Protein AF-A0A1V1UWD6-F1 (afdb_monomer)

Foldseek 3Di:
DDDDDDDDDDDDDPDDDDDDDDDDDDDPPDPPPPPPPPPPDPFADFPPDQPVLVQVQCCVPPVDHDPQWDWADPDSFKIKIWGADPPPRHIDIWIWGGHNVTIFTHDPNHTDDDDPPPPDPPPPPPDD

Structure (mmCIF, N/CA/C/O backbone):
data_AF-A0A1V1UWD6-F1
#
_entry.id   AF-A0A1V1UWD6-F1
#
loop_
_atom_site.group_PDB
_atom_site.id
_atom_site.type_symbol
_atom_site.label_atom_id
_atom_site.label_alt_id
_atom_site.label_comp_id
_atom_site.label_asym_id
_atom_site.label_entity_id
_atom_site.label_seq_id
_atom_site.pdbx_PDB_ins_code
_atom_site.Cartn_x
_atom_site.Cartn_y
_atom_site.Cartn_z
_atom_site.occupancy
_atom_site.B_iso_or_equiv
_atom_site.auth_seq_id
_atom_site.auth_comp_id
_atom_site.auth_asym_id
_atom_site.auth_atom_id
_atom_site.pdbx_PDB_model_num
ATOM 1 N N . MET A 1 1 ? 13.233 43.416 47.558 1.00 38.75 1 MET A N 1
ATOM 2 C CA . MET A 1 1 ? 13.989 42.277 48.122 1.00 38.75 1 MET A CA 1
ATOM 3 C C . MET A 1 1 ? 14.301 41.315 46.987 1.00 38.75 1 MET A C 1
ATOM 5 O O . MET A 1 1 ? 13.410 41.022 46.205 1.00 38.75 1 MET A O 1
ATOM 9 N N . ARG A 1 2 ? 15.580 40.962 46.832 1.00 46.53 2 ARG A N 1
ATOM 10 C CA . ARG A 1 2 ? 16.160 40.161 45.744 1.00 46.53 2 ARG A CA 1
ATOM 11 C C . ARG A 1 2 ? 16.248 38.690 46.161 1.00 46.53 2 ARG A C 1
ATOM 13 O O .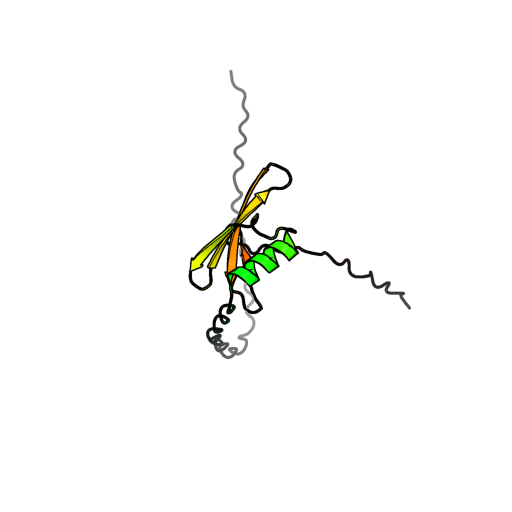 ARG A 1 2 ? 16.636 38.453 47.296 1.00 46.53 2 ARG A O 1
ATOM 20 N N . LEU A 1 3 ? 15.999 37.775 45.224 1.00 45.06 3 LEU A N 1
ATOM 21 C CA . LEU A 1 3 ? 16.688 36.488 44.987 1.00 45.06 3 LEU A CA 1
ATOM 22 C C . LEU A 1 3 ? 16.044 35.915 43.705 1.00 45.06 3 LEU A C 1
ATOM 24 O O . LEU A 1 3 ? 14.853 35.638 43.701 1.00 45.06 3 LEU A O 1
ATOM 28 N N . ALA A 1 4 ? 16.662 36.064 42.524 1.00 52.47 4 ALA A N 1
ATOM 29 C CA . ALA A 1 4 ? 17.685 35.165 41.957 1.00 52.47 4 ALA A CA 1
ATOM 30 C C . ALA A 1 4 ? 17.158 33.715 41.902 1.00 52.47 4 ALA A C 1
ATOM 32 O O . ALA A 1 4 ? 16.748 33.178 42.919 1.00 52.47 4 ALA A O 1
ATOM 33 N N . VAL A 1 5 ? 17.083 33.054 40.747 1.00 53.94 5 VAL A N 1
ATOM 34 C CA . VAL A 1 5 ? 18.248 32.521 40.030 1.00 53.94 5 VAL A CA 1
ATOM 35 C C . VAL A 1 5 ? 17.947 32.410 38.531 1.00 53.94 5 VAL A C 1
ATOM 37 O O . VAL A 1 5 ? 16.927 31.867 38.115 1.00 53.94 5 VAL A O 1
ATOM 40 N N . ALA A 1 6 ? 18.877 32.937 37.740 1.00 57.91 6 ALA A N 1
ATOM 41 C CA . ALA A 1 6 ? 18.984 32.771 36.302 1.00 57.91 6 ALA A CA 1
ATOM 42 C C . ALA A 1 6 ? 19.646 31.427 35.969 1.00 57.91 6 ALA A C 1
ATOM 44 O O . ALA A 1 6 ? 20.611 31.050 36.630 1.00 57.91 6 ALA A O 1
ATOM 45 N N . LEU A 1 7 ? 19.208 30.769 34.894 1.00 48.12 7 LEU A N 1
ATOM 46 C CA . LEU A 1 7 ? 20.026 29.777 34.195 1.00 48.12 7 LEU A CA 1
ATOM 47 C C . LEU A 1 7 ? 19.970 30.049 32.684 1.00 48.12 7 LEU A C 1
ATOM 49 O O . LEU A 1 7 ? 19.204 29.458 31.931 1.00 48.12 7 LEU A O 1
ATOM 53 N N . LEU A 1 8 ? 20.786 31.017 32.267 1.00 55.78 8 LEU A N 1
ATOM 54 C CA . LEU A 1 8 ? 21.255 31.177 30.894 1.00 55.78 8 LEU A CA 1
ATOM 55 C C . LEU A 1 8 ? 22.397 30.175 30.694 1.00 55.78 8 LEU A C 1
ATOM 57 O O . LEU A 1 8 ? 23.482 30.372 31.237 1.00 55.78 8 LEU A O 1
ATOM 61 N N . LEU A 1 9 ? 22.165 29.103 29.937 1.00 50.09 9 LEU A N 1
ATOM 62 C CA . LEU A 1 9 ? 23.240 28.223 29.478 1.00 50.09 9 LEU A CA 1
ATOM 63 C C . LEU A 1 9 ? 23.800 28.762 28.161 1.00 50.09 9 LEU A C 1
ATOM 65 O O . LEU A 1 9 ? 23.315 28.495 27.066 1.00 50.09 9 LEU A O 1
ATOM 69 N N . THR A 1 10 ? 24.831 29.578 28.334 1.00 59.00 10 THR A N 1
ATOM 70 C CA . THR A 1 10 ? 25.822 30.002 27.351 1.00 59.00 10 THR A CA 1
ATOM 71 C C . THR A 1 10 ? 26.557 28.802 26.743 1.00 59.00 10 THR A C 1
ATOM 73 O O . THR A 1 10 ? 27.152 28.004 27.467 1.00 59.00 10 THR A O 1
ATOM 76 N N . LEU A 1 11 ? 26.565 28.712 25.412 1.00 56.69 11 LEU A N 1
ATOM 77 C CA . LEU A 1 11 ? 27.454 27.842 24.637 1.00 56.69 11 LEU A CA 1
ATOM 78 C C . LEU A 1 11 ? 28.911 28.328 24.778 1.00 56.69 11 LEU A C 1
ATOM 80 O O . LEU A 1 11 ? 29.169 29.503 24.505 1.00 56.69 11 LEU A O 1
ATOM 84 N N . PRO A 1 12 ? 29.876 27.476 25.170 1.00 57.91 12 PRO A N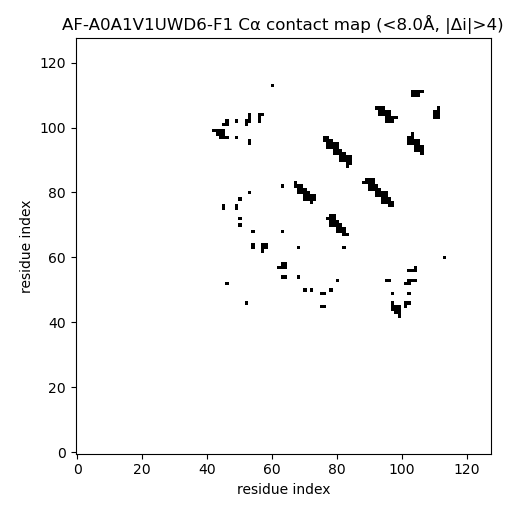 1
ATOM 85 C CA . PRO A 1 12 ? 31.276 27.864 25.182 1.00 57.91 12 PRO A CA 1
ATOM 86 C C . PRO A 1 12 ? 31.818 27.863 23.749 1.00 57.91 12 PRO A C 1
ATOM 88 O O . PRO A 1 12 ? 31.946 26.825 23.101 1.00 57.91 12 PRO A O 1
ATOM 91 N N . THR A 1 13 ? 32.167 29.050 23.261 1.00 59.25 13 THR A N 1
ATOM 92 C CA . THR A 1 13 ? 33.074 29.235 22.128 1.00 59.25 13 THR A CA 1
ATOM 93 C C . THR A 1 13 ? 34.461 28.735 22.526 1.00 59.25 13 THR A C 1
ATOM 95 O O . THR A 1 13 ? 35.164 29.393 23.296 1.00 59.25 13 THR A O 1
ATOM 98 N N . LEU A 1 14 ? 34.863 27.570 22.018 1.00 53.44 14 LEU A N 1
ATOM 99 C CA . LEU A 1 14 ? 36.244 27.101 22.105 1.00 53.44 14 LEU A CA 1
ATOM 100 C C . LEU A 1 14 ? 37.096 27.908 21.127 1.00 53.44 14 LEU A C 1
ATOM 102 O O . LEU A 1 14 ? 37.144 27.653 19.924 1.00 53.44 14 LEU A O 1
ATOM 106 N N . ALA A 1 15 ? 37.714 28.937 21.697 1.00 49.66 15 ALA A N 1
ATOM 107 C CA . ALA A 1 15 ? 38.767 29.720 21.095 1.00 49.66 15 ALA A CA 1
ATOM 108 C C . ALA A 1 15 ? 39.984 28.848 20.754 1.00 49.66 15 ALA A C 1
ATOM 110 O O . ALA A 1 15 ? 40.295 27.854 21.411 1.00 49.66 15 ALA A O 1
ATOM 111 N N . ALA A 1 16 ? 40.665 29.295 19.708 1.00 53.34 16 ALA A N 1
ATOM 112 C CA . ALA A 1 16 ? 41.917 28.796 19.184 1.00 53.34 16 ALA A CA 1
ATOM 113 C C . ALA A 1 16 ? 43.002 28.551 20.249 1.00 53.34 16 ALA A C 1
ATOM 115 O O . ALA A 1 16 ? 43.269 29.398 21.099 1.00 53.34 16 ALA A O 1
ATOM 116 N N . CYS A 1 17 ? 43.730 27.450 20.079 1.00 55.09 17 CYS A N 1
ATOM 117 C CA . CYS A 1 17 ? 45.145 27.366 20.423 1.00 55.09 17 CYS A CA 1
ATOM 118 C C . CYS A 1 17 ? 45.910 26.934 19.165 1.00 55.09 17 CYS A C 1
ATOM 120 O O . CYS A 1 17 ? 45.777 25.799 18.707 1.00 55.09 17 CYS A O 1
ATOM 122 N N . GLY A 1 18 ? 46.690 27.869 18.604 1.00 48.22 18 GLY A N 1
ATOM 123 C CA . GLY A 1 18 ? 47.914 27.537 17.863 1.00 48.22 18 GLY A CA 1
ATOM 124 C C . GLY A 1 18 ? 48.890 26.811 18.802 1.00 48.22 18 GLY A C 1
ATOM 125 O O . GLY A 1 18 ? 48.681 26.775 20.007 1.00 48.22 18 GLY A O 1
ATOM 126 N N . GLU A 1 19 ? 49.966 26.173 18.375 1.00 45.62 19 GLU A N 1
ATOM 127 C CA . GLU A 1 19 ? 50.892 26.455 17.289 1.00 45.62 19 GLU A CA 1
ATOM 128 C C . GLU A 1 19 ? 51.769 25.195 17.146 1.00 45.62 19 GLU A C 1
ATOM 130 O O . GLU A 1 19 ? 52.037 24.510 18.134 1.00 45.62 19 GLU A O 1
ATOM 135 N N . GLY A 1 20 ? 52.210 24.846 15.936 1.00 44.22 20 GLY A N 1
ATOM 136 C CA . GLY A 1 20 ? 53.024 23.641 15.756 1.00 44.22 20 GLY A CA 1
ATOM 137 C C . GLY A 1 20 ? 53.359 23.331 14.308 1.00 44.22 20 GLY A C 1
ATOM 138 O O . GLY A 1 20 ? 52.959 22.306 13.766 1.00 44.22 20 GLY A O 1
ATOM 139 N N . LYS A 1 21 ? 54.094 24.237 13.662 1.00 51.50 21 LYS A N 1
ATOM 140 C CA . LYS A 1 21 ? 54.680 24.033 12.336 1.00 51.50 21 LYS A CA 1
ATOM 141 C C . LYS A 1 21 ? 55.587 22.798 12.342 1.00 51.50 21 LYS A C 1
ATOM 143 O O . LYS A 1 21 ? 56.644 22.809 12.966 1.00 51.50 21 LYS A O 1
ATOM 148 N N . LYS A 1 22 ? 55.228 21.774 11.566 1.00 40.34 22 LYS A N 1
ATOM 149 C CA . LYS A 1 22 ? 56.179 20.769 11.078 1.00 40.34 22 LYS A CA 1
ATOM 150 C C . LYS A 1 22 ? 55.910 20.503 9.603 1.00 40.34 22 LYS A C 1
ATOM 152 O O . LYS A 1 22 ? 54.935 19.864 9.233 1.00 40.34 22 LYS A O 1
ATOM 157 N N . ALA A 1 23 ? 56.775 21.068 8.769 1.00 54.59 23 ALA A N 1
ATOM 158 C CA . ALA A 1 23 ? 56.847 20.750 7.354 1.00 54.59 23 ALA A CA 1
ATOM 159 C C . ALA A 1 23 ? 57.405 19.330 7.178 1.00 54.59 23 ALA A C 1
ATOM 161 O O . ALA A 1 23 ? 58.447 19.020 7.754 1.00 54.59 23 ALA A O 1
ATOM 162 N N . ALA A 1 24 ? 56.730 18.506 6.374 1.00 50.28 24 ALA A N 1
ATOM 163 C CA . ALA A 1 24 ? 57.273 17.329 5.691 1.00 50.28 24 ALA A CA 1
ATOM 164 C C . ALA A 1 24 ? 56.265 16.865 4.612 1.00 50.28 24 ALA A C 1
ATOM 166 O O . ALA A 1 24 ? 55.095 17.234 4.675 1.00 50.28 24 ALA A O 1
ATOM 167 N N . PRO A 1 25 ? 56.698 16.054 3.640 1.00 45.34 25 PRO A N 1
ATOM 168 C CA . PRO A 1 25 ? 57.109 16.421 2.288 1.00 45.34 25 PRO A CA 1
ATOM 169 C C . PRO A 1 25 ? 55.928 16.450 1.302 1.00 45.34 25 PRO A C 1
ATOM 171 O O . PRO A 1 25 ? 54.889 15.842 1.543 1.00 45.34 25 PRO A O 1
ATOM 174 N N . GLN A 1 26 ? 56.109 17.118 0.157 1.00 46.59 26 GLN A N 1
ATOM 175 C CA . GLN A 1 26 ? 55.184 17.025 -0.977 1.00 46.59 26 GLN A CA 1
ATOM 176 C C . GLN A 1 26 ? 55.033 15.554 -1.390 1.00 46.59 26 GLN A C 1
ATOM 178 O O . GLN A 1 26 ? 55.962 14.960 -1.937 1.00 46.59 26 GLN A O 1
ATOM 183 N N . ALA A 1 27 ? 53.873 14.964 -1.099 1.00 53.78 27 ALA A N 1
ATOM 184 C CA . ALA A 1 27 ? 53.469 13.706 -1.701 1.00 53.78 27 ALA A CA 1
ATOM 185 C C . ALA A 1 27 ? 53.173 13.960 -3.190 1.00 53.78 27 ALA A C 1
ATOM 187 O O . ALA A 1 27 ? 52.606 15.009 -3.517 1.00 53.78 27 ALA A O 1
ATOM 188 N N . PRO A 1 28 ? 53.567 13.049 -4.097 1.00 52.19 28 PRO A N 1
ATOM 189 C CA . PRO A 1 28 ? 53.299 13.203 -5.518 1.00 52.19 28 PRO A CA 1
ATOM 190 C C . PRO A 1 28 ? 51.799 13.389 -5.732 1.00 52.19 28 PRO A C 1
ATOM 192 O O . PRO A 1 28 ? 50.988 12.674 -5.143 1.00 52.19 28 PRO A O 1
ATOM 195 N N . THR A 1 29 ? 51.452 14.379 -6.555 1.00 52.78 29 THR A N 1
ATOM 196 C CA . THR A 1 29 ? 50.093 14.659 -7.009 1.00 52.78 29 THR A CA 1
ATOM 197 C C . THR A 1 29 ? 49.436 13.349 -7.428 1.00 52.78 29 THR A C 1
ATOM 199 O O . THR A 1 29 ? 49.804 12.762 -8.446 1.00 52.78 29 THR A O 1
ATOM 202 N N . ALA A 1 30 ? 48.494 12.865 -6.616 1.00 57.03 30 ALA A N 1
ATOM 203 C CA . ALA A 1 30 ? 47.645 11.759 -7.014 1.00 57.03 30 ALA A CA 1
ATOM 204 C C . ALA A 1 30 ? 46.905 12.197 -8.287 1.00 57.03 30 ALA A C 1
ATOM 206 O O . ALA A 1 30 ? 46.410 13.331 -8.324 1.00 57.03 30 ALA A O 1
ATOM 207 N N . PRO A 1 31 ? 46.853 11.363 -9.340 1.00 53.53 31 PRO A N 1
ATOM 208 C CA . PRO A 1 31 ? 46.075 11.698 -10.518 1.00 53.53 31 PRO A CA 1
ATOM 209 C C . PRO A 1 31 ? 44.648 11.982 -10.060 1.00 53.53 31 PRO A C 1
ATOM 211 O O . PRO A 1 31 ? 44.093 11.230 -9.256 1.00 53.53 31 PRO A O 1
ATOM 214 N N . ALA A 1 32 ? 44.105 13.112 -10.520 1.00 56.44 32 ALA A N 1
ATOM 215 C CA . ALA A 1 32 ? 42.737 13.511 -10.248 1.00 56.44 32 ALA A CA 1
ATOM 216 C C . ALA A 1 32 ? 41.845 12.290 -10.464 1.00 56.44 32 ALA A C 1
ATOM 218 O O . ALA A 1 32 ? 41.846 11.716 -11.556 1.00 56.44 32 ALA A O 1
ATOM 219 N N . ALA A 1 33 ? 41.159 11.855 -9.404 1.00 56.34 33 ALA A N 1
ATOM 220 C CA . ALA A 1 33 ? 40.167 10.806 -9.507 1.00 56.34 33 ALA A CA 1
ATOM 221 C C . ALA A 1 33 ? 39.178 11.276 -10.570 1.00 56.34 33 ALA A C 1
ATOM 223 O O . ALA A 1 33 ? 38.441 12.238 -10.355 1.00 56.34 33 ALA A O 1
ATOM 224 N N . ALA A 1 34 ? 39.255 10.665 -11.752 1.00 58.50 34 ALA A N 1
ATOM 225 C CA . ALA A 1 34 ? 38.301 10.896 -12.810 1.00 58.50 34 ALA A CA 1
ATOM 226 C C . ALA A 1 34 ? 36.938 10.616 -12.192 1.00 58.50 34 ALA A C 1
ATOM 228 O O . ALA A 1 34 ? 36.674 9.489 -11.770 1.00 58.50 34 ALA A O 1
ATOM 229 N N . SER A 1 35 ? 36.125 11.661 -12.056 1.00 56.34 35 SER A N 1
ATOM 230 C CA . SER A 1 35 ? 34.749 11.556 -11.608 1.00 56.34 35 SER A CA 1
ATOM 231 C C . SER A 1 35 ? 34.075 10.558 -12.534 1.00 56.34 35 SER A C 1
ATOM 233 O O . SER A 1 35 ? 33.779 10.877 -13.687 1.00 56.34 35 SER A O 1
ATOM 235 N N . ALA A 1 36 ? 33.925 9.318 -12.069 1.00 61.53 36 ALA A N 1
ATOM 236 C CA . ALA A 1 36 ? 33.186 8.304 -12.783 1.00 61.53 36 ALA A CA 1
ATOM 237 C C . ALA A 1 36 ? 31.761 8.838 -12.870 1.00 61.53 36 ALA A C 1
ATOM 239 O O . ALA A 1 36 ? 31.036 8.899 -11.879 1.00 61.53 36 ALA A O 1
ATOM 240 N N . GLN A 1 37 ? 31.423 9.339 -14.051 1.00 59.16 37 GLN A N 1
ATOM 241 C CA . GLN A 1 37 ? 30.099 9.822 -14.379 1.00 59.16 37 GLN A CA 1
ATOM 242 C C . GLN A 1 37 ? 29.212 8.587 -14.285 1.00 59.16 37 GLN A C 1
ATOM 244 O O . GLN A 1 37 ? 29.252 7.731 -15.169 1.00 59.16 37 GLN A O 1
ATOM 249 N N . VAL A 1 38 ? 28.516 8.423 -13.159 1.00 60.38 38 VAL A N 1
ATOM 250 C CA . VAL A 1 38 ? 27.560 7.334 -12.996 1.00 60.38 38 VAL A CA 1
ATOM 251 C C . VAL A 1 38 ? 26.501 7.588 -14.056 1.00 60.38 38 VAL A C 1
ATOM 253 O O . VAL A 1 38 ? 25.769 8.575 -13.984 1.00 60.38 38 VAL A O 1
ATOM 256 N N . ALA A 1 39 ? 26.509 6.765 -15.105 1.00 61.78 39 ALA A N 1
ATOM 257 C CA . ALA A 1 39 ? 25.505 6.844 -16.148 1.00 61.78 39 ALA A CA 1
ATOM 258 C C . ALA A 1 39 ? 24.123 6.755 -15.481 1.00 61.78 39 ALA A C 1
ATOM 260 O O . ALA A 1 39 ? 23.974 5.983 -14.527 1.00 61.78 39 ALA A O 1
ATOM 261 N N . PRO A 1 40 ? 23.131 7.543 -15.931 1.00 57.53 40 PRO A N 1
ATOM 262 C CA . PRO A 1 40 ? 21.800 7.491 -15.352 1.00 57.53 40 PRO A CA 1
ATOM 263 C C . PRO A 1 40 ? 21.294 6.051 -15.431 1.00 57.53 40 PRO A C 1
ATOM 265 O O . PRO A 1 40 ? 21.138 5.495 -16.520 1.00 57.53 40 PRO A O 1
ATOM 268 N N . VAL A 1 41 ? 21.094 5.435 -14.265 1.00 66.00 41 VAL A N 1
ATOM 269 C CA . VAL A 1 41 ? 20.455 4.126 -14.173 1.00 66.00 41 VAL A CA 1
ATOM 270 C C . VAL A 1 41 ? 19.042 4.323 -14.699 1.00 66.00 41 VAL A C 1
ATOM 272 O O . VAL A 1 41 ? 18.288 5.139 -14.165 1.00 66.00 41 VAL A O 1
ATOM 275 N N . ALA A 1 42 ? 18.714 3.640 -15.796 1.00 61.75 42 ALA A N 1
ATOM 276 C CA . ALA A 1 42 ? 17.378 3.690 -16.364 1.00 61.75 42 ALA A CA 1
ATOM 277 C C . ALA A 1 42 ? 16.368 3.306 -15.278 1.00 61.75 42 ALA A C 1
ATOM 279 O O . ALA A 1 42 ? 16.535 2.283 -14.610 1.00 61.75 42 ALA A O 1
ATOM 280 N N . ALA A 1 43 ? 15.339 4.135 -15.094 1.00 64.06 43 ALA A N 1
ATOM 281 C CA . ALA A 1 43 ? 14.248 3.789 -14.200 1.00 64.06 43 ALA A CA 1
ATOM 282 C C . ALA A 1 43 ? 13.651 2.450 -14.671 1.00 64.06 43 ALA A C 1
ATOM 284 O O . ALA A 1 43 ? 13.455 2.272 -15.880 1.00 64.06 43 ALA A O 1
ATOM 285 N N . PRO A 1 44 ? 13.394 1.501 -13.758 1.00 63.59 44 PRO A N 1
ATOM 286 C CA . PRO A 1 44 ? 12.855 0.199 -14.134 1.00 63.59 44 PRO A CA 1
ATOM 287 C C . PRO A 1 44 ? 11.543 0.358 -14.898 1.00 63.59 44 PRO A C 1
ATOM 289 O O . PRO A 1 44 ? 10.866 1.363 -14.729 1.00 63.59 44 PRO A O 1
ATOM 292 N N . ALA A 1 45 ? 11.139 -0.603 -15.728 1.00 69.12 45 ALA A N 1
ATOM 293 C CA . ALA A 1 45 ? 9.824 -0.549 -16.375 1.00 69.12 45 ALA A CA 1
ATOM 294 C C . ALA A 1 45 ? 8.697 -0.596 -15.325 1.00 69.12 45 ALA A C 1
ATOM 296 O O . ALA A 1 45 ? 8.894 -1.095 -14.219 1.00 69.12 45 ALA A O 1
ATOM 297 N N . ALA A 1 46 ? 7.540 -0.006 -15.626 1.00 68.62 46 ALA A N 1
ATOM 298 C CA . ALA A 1 46 ? 6.381 -0.124 -14.747 1.00 68.62 46 ALA A CA 1
ATOM 299 C C . ALA A 1 46 ? 5.828 -1.552 -14.872 1.00 68.62 46 ALA A C 1
ATOM 301 O O . ALA A 1 46 ? 5.903 -2.125 -15.965 1.00 68.62 46 ALA A O 1
ATOM 302 N N . PRO A 1 47 ? 5.277 -2.147 -13.802 1.00 73.94 47 PRO A N 1
ATOM 303 C CA . PRO A 1 47 ? 4.591 -3.422 -13.925 1.00 73.94 47 PRO A CA 1
ATOM 304 C C . PRO A 1 47 ? 3.431 -3.282 -14.915 1.00 73.94 47 PRO A C 1
ATOM 306 O O . PRO A 1 47 ? 2.710 -2.286 -14.906 1.00 73.94 47 PRO A O 1
ATOM 309 N N . ALA A 1 48 ? 3.218 -4.311 -15.741 1.00 78.75 48 ALA A N 1
ATOM 310 C CA . ALA A 1 48 ? 2.137 -4.323 -16.732 1.00 78.75 48 ALA A CA 1
ATOM 311 C C . ALA A 1 48 ? 0.739 -4.163 -16.099 1.00 78.75 48 ALA A C 1
ATOM 313 O O . ALA A 1 48 ? -0.197 -3.729 -16.763 1.00 78.75 48 ALA A O 1
ATOM 314 N N . ASN A 1 49 ? 0.604 -4.507 -14.813 1.00 90.69 49 ASN A N 1
ATOM 315 C CA . ASN A 1 49 ? -0.582 -4.253 -14.008 1.00 90.69 49 ASN A CA 1
ATOM 316 C C . ASN A 1 49 ? -0.164 -3.751 -12.615 1.00 90.69 49 ASN A C 1
ATOM 318 O O . ASN A 1 49 ? 0.112 -4.545 -11.712 1.00 90.69 49 ASN A O 1
ATOM 322 N N . LEU A 1 50 ? -0.092 -2.425 -12.460 1.00 93.62 50 LEU A N 1
ATOM 323 C CA . LEU A 1 50 ? 0.278 -1.773 -11.201 1.00 93.62 50 LEU A CA 1
ATOM 324 C C . LEU A 1 50 ? -0.709 -2.087 -10.074 1.00 93.62 50 LEU A C 1
ATOM 326 O O . LEU A 1 50 ? -0.282 -2.341 -8.953 1.00 93.62 50 LEU A O 1
ATOM 330 N N . GLU A 1 51 ? -2.009 -2.131 -10.363 1.00 95.25 51 GLU A N 1
ATOM 331 C CA . GLU A 1 51 ? -3.026 -2.416 -9.349 1.00 95.25 51 GLU A CA 1
ATOM 332 C C . GLU A 1 51 ? -2.830 -3.796 -8.719 1.00 95.25 51 GLU A C 1
ATOM 334 O O . GLU A 1 51 ? -2.809 -3.918 -7.493 1.00 95.25 51 GLU A O 1
ATOM 339 N N . ALA A 1 52 ? -2.631 -4.827 -9.543 1.00 94.81 52 ALA A N 1
ATOM 340 C CA . ALA A 1 52 ? -2.390 -6.180 -9.053 1.00 94.81 52 ALA A CA 1
ATOM 341 C C . ALA A 1 52 ? -1.126 -6.250 -8.180 1.00 94.81 52 ALA A C 1
ATOM 343 O O . ALA A 1 52 ? -1.158 -6.848 -7.106 1.00 94.81 52 ALA A O 1
ATOM 344 N N . ALA A 1 53 ? -0.042 -5.588 -8.600 1.00 94.62 53 ALA A N 1
ATOM 345 C CA . ALA A 1 53 ? 1.198 -5.529 -7.828 1.00 94.62 53 ALA A CA 1
ATOM 346 C C . ALA A 1 53 ? 1.009 -4.804 -6.484 1.00 94.62 53 ALA A C 1
ATOM 348 O O . ALA A 1 53 ? 1.459 -5.290 -5.449 1.00 94.62 53 ALA A O 1
ATOM 349 N N . CYS A 1 54 ? 0.296 -3.675 -6.469 1.00 95.81 54 CYS A N 1
ATOM 350 C CA . CYS A 1 54 ? 0.009 -2.937 -5.241 1.00 95.81 54 CYS A CA 1
ATOM 351 C C . CYS A 1 54 ? -0.859 -3.748 -4.272 1.00 95.81 54 CYS A C 1
ATOM 353 O O . CYS A 1 54 ? -0.569 -3.791 -3.078 1.00 95.81 54 CYS A O 1
ATOM 355 N N . ARG A 1 55 ? -1.899 -4.428 -4.772 1.00 96.00 55 ARG A N 1
ATOM 356 C CA . ARG A 1 55 ? -2.758 -5.296 -3.952 1.00 96.00 55 ARG A CA 1
ATOM 357 C C . ARG A 1 55 ? -1.985 -6.480 -3.370 1.00 96.00 55 ARG A C 1
ATOM 359 O O . ARG A 1 55 ? -2.187 -6.801 -2.203 1.00 96.00 55 ARG A O 1
ATOM 366 N N . ASP A 1 56 ? -1.076 -7.083 -4.135 1.00 95.19 56 ASP A N 1
ATOM 367 C CA . ASP A 1 56 ? -0.208 -8.162 -3.646 1.00 95.19 56 ASP A CA 1
ATOM 368 C C . ASP A 1 56 ? 0.695 -7.696 -2.494 1.00 95.19 56 ASP A C 1
ATOM 370 O O . ASP A 1 56 ? 0.767 -8.350 -1.455 1.00 95.19 56 ASP A O 1
ATOM 374 N N . VAL A 1 57 ? 1.328 -6.526 -2.630 1.00 94.88 57 VAL A N 1
ATOM 375 C CA . VAL A 1 57 ? 2.177 -5.953 -1.571 1.00 94.88 57 VAL A CA 1
ATOM 376 C C . VAL A 1 57 ? 1.359 -5.652 -0.316 1.00 94.88 57 VAL A C 1
ATOM 378 O O . VAL A 1 57 ? 1.782 -5.993 0.789 1.00 94.88 57 VAL A O 1
ATOM 381 N N . VAL A 1 58 ? 0.170 -5.064 -0.477 1.00 95.50 58 VAL A N 1
ATOM 382 C CA . VAL A 1 58 ? -0.755 -4.793 0.631 1.00 95.50 58 VAL A CA 1
ATOM 383 C C . VAL A 1 58 ? -1.160 -6.090 1.341 1.00 95.50 58 VAL A C 1
ATOM 385 O O . VAL A 1 58 ? -1.112 -6.145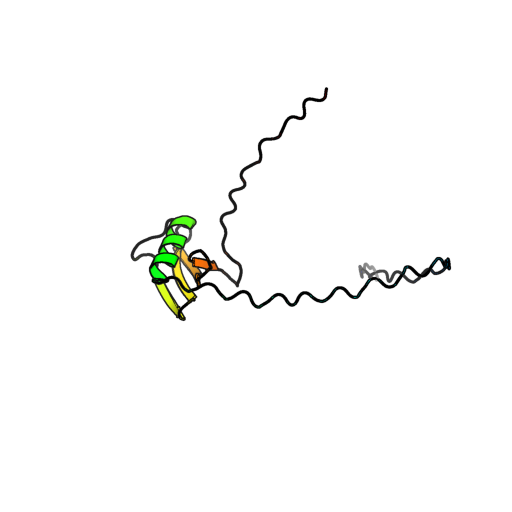 2.570 1.00 95.50 58 VAL A O 1
ATOM 388 N N . ASN A 1 59 ? -1.483 -7.151 0.600 1.00 95.12 59 ASN A N 1
ATOM 389 C CA . ASN A 1 59 ? -1.807 -8.450 1.182 1.00 95.12 59 ASN A CA 1
ATOM 390 C C . ASN A 1 59 ? -0.609 -9.042 1.941 1.00 95.12 59 ASN A C 1
ATOM 392 O O . ASN A 1 59 ? -0.711 -9.404 3.109 1.00 95.12 59 ASN A O 1
ATOM 396 N N . ARG A 1 60 ? 0.569 -9.062 1.318 1.00 93.50 60 ARG A N 1
ATOM 397 C CA . ARG A 1 60 ? 1.783 -9.631 1.915 1.00 93.50 60 ARG A CA 1
ATOM 398 C C . ARG A 1 60 ? 2.209 -8.918 3.200 1.00 93.50 60 ARG A C 1
ATOM 400 O O . ARG A 1 60 ? 2.663 -9.570 4.134 1.00 93.50 60 ARG A O 1
ATOM 407 N N . MET A 1 61 ? 2.104 -7.589 3.233 1.00 92.56 61 MET A N 1
ATOM 408 C CA . MET A 1 61 ? 2.563 -6.776 4.364 1.00 92.56 61 MET A CA 1
ATOM 409 C C . MET A 1 61 ? 1.505 -6.600 5.456 1.00 92.56 61 MET A C 1
ATOM 411 O O . MET A 1 61 ? 1.853 -6.549 6.633 1.00 92.56 61 MET A O 1
ATOM 415 N N . TYR A 1 62 ? 0.230 -6.480 5.077 1.00 92.75 62 TYR 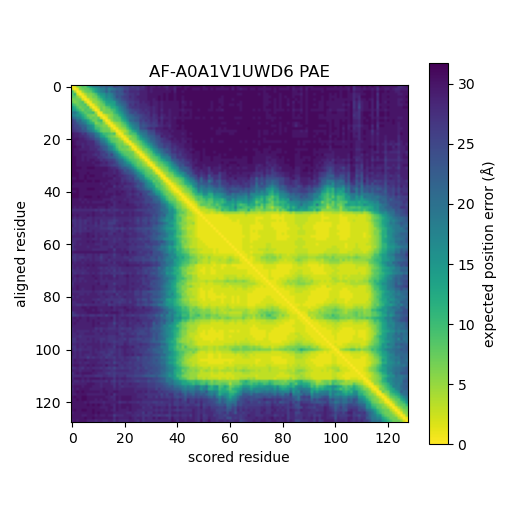A N 1
ATOM 416 C CA . TYR A 1 62 ? -0.852 -6.076 5.983 1.00 92.75 62 TYR A CA 1
ATOM 417 C C . TYR A 1 62 ? -2.034 -7.056 6.024 1.00 92.75 62 TYR A C 1
ATOM 419 O O . TYR A 1 62 ? -2.982 -6.828 6.779 1.00 92.75 62 TYR A O 1
ATOM 427 N N . GLY A 1 63 ? -2.005 -8.131 5.231 1.00 93.25 63 GLY A N 1
ATOM 428 C CA . GLY A 1 63 ? -3.066 -9.140 5.165 1.00 93.25 63 GLY A CA 1
ATOM 429 C C . GLY A 1 63 ? -4.404 -8.592 4.671 1.00 93.25 63 GLY A C 1
ATOM 430 O O . GLY A 1 63 ? -5.449 -9.083 5.084 1.00 93.25 63 GLY A O 1
ATOM 431 N N . GLN A 1 64 ? -4.388 -7.514 3.880 1.00 94.31 64 GLN A N 1
ATOM 432 C CA . GLN A 1 64 ? -5.603 -6.889 3.352 1.00 94.31 64 GLN A CA 1
ATOM 433 C C . GLN A 1 64 ? -5.785 -7.241 1.881 1.00 94.31 64 GLN A C 1
ATOM 435 O O . GLN A 1 64 ? -4.841 -7.174 1.095 1.00 94.31 64 GLN A O 1
ATOM 440 N N . GLU A 1 65 ? -7.013 -7.574 1.499 1.00 94.44 65 GLU A N 1
ATOM 441 C CA . GLU A 1 65 ? -7.326 -8.080 0.166 1.00 94.44 65 GLU A CA 1
ATOM 442 C C . GLU A 1 65 ? -8.759 -7.735 -0.268 1.00 94.44 65 GLU A C 1
ATOM 444 O O . GLU A 1 65 ? -9.550 -7.164 0.490 1.00 94.44 65 GLU A O 1
ATOM 449 N N . GLY A 1 66 ? -9.083 -8.076 -1.517 1.00 91.62 66 GLY A N 1
ATOM 450 C CA . GLY A 1 66 ? -10.411 -7.883 -2.09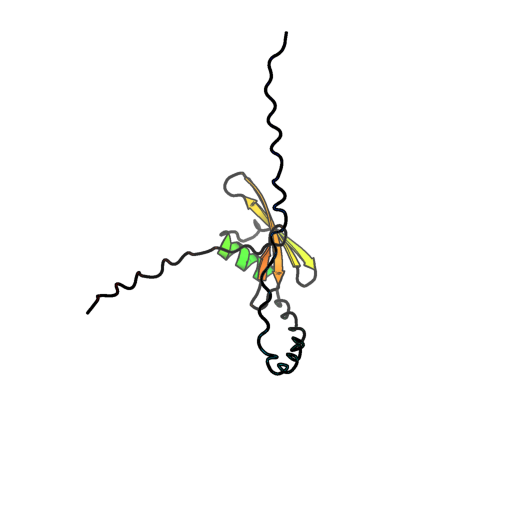8 1.00 91.62 66 GLY A CA 1
ATOM 451 C C . GLY A 1 66 ? -10.861 -6.421 -2.151 1.00 91.62 66 GLY A C 1
ATOM 452 O O . GLY A 1 66 ? -10.052 -5.491 -2.224 1.00 91.62 66 GLY A O 1
ATOM 453 N N . ASP A 1 67 ? -12.177 -6.223 -2.101 1.00 90.50 67 ASP A N 1
ATOM 454 C CA . ASP A 1 67 ? -12.821 -4.910 -2.240 1.00 90.50 67 ASP A CA 1
ATOM 455 C C . ASP A 1 67 ? -12.606 -3.982 -1.031 1.00 90.50 67 ASP A C 1
ATOM 457 O O . ASP A 1 67 ? -12.921 -2.793 -1.088 1.00 90.50 67 ASP A O 1
ATOM 461 N N . ALA A 1 68 ? -12.056 -4.499 0.073 1.00 91.12 68 ALA A N 1
ATOM 462 C CA . ALA A 1 68 ? -11.715 -3.693 1.244 1.00 91.12 68 ALA A CA 1
ATOM 463 C C . ALA A 1 68 ? -10.530 -2.746 0.981 1.00 91.12 68 ALA A C 1
ATOM 465 O O . ALA A 1 68 ? -10.408 -1.710 1.644 1.00 91.12 68 ALA A O 1
ATOM 466 N N . VAL A 1 69 ? -9.674 -3.094 0.013 1.00 96.62 69 VAL A N 1
ATOM 467 C CA . VAL A 1 69 ? -8.551 -2.270 -0.435 1.00 96.62 69 VAL A CA 1
ATOM 468 C C . VAL A 1 69 ? -9.007 -1.420 -1.616 1.00 96.62 69 VAL A C 1
ATOM 470 O O . VAL A 1 69 ? -9.281 -1.927 -2.706 1.00 96.62 69 VAL A O 1
ATOM 473 N N . ALA A 1 70 ? -9.066 -0.111 -1.401 1.00 97.19 70 ALA A N 1
ATOM 474 C CA . ALA A 1 70 ? -9.287 0.862 -2.455 1.00 97.19 70 ALA A CA 1
ATOM 475 C C . ALA A 1 70 ? -7.960 1.173 -3.153 1.00 97.19 70 ALA A C 1
ATOM 477 O O . ALA A 1 70 ? -6.951 1.411 -2.489 1.00 97.19 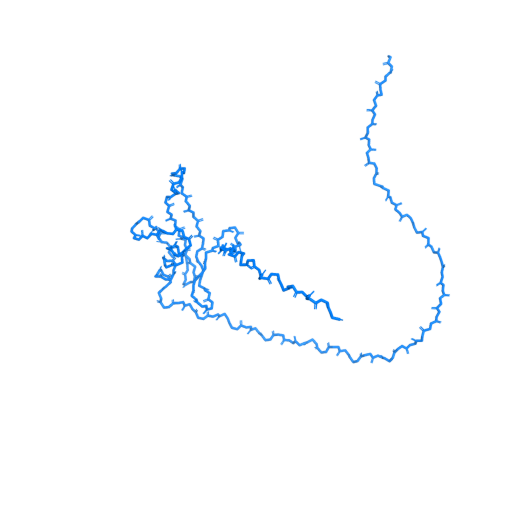70 ALA A O 1
ATOM 478 N N . PHE A 1 71 ? -7.989 1.203 -4.482 1.00 97.25 71 PHE A N 1
ATOM 479 C CA . PHE A 1 71 ? -6.870 1.578 -5.337 1.00 97.25 71 PHE A CA 1
ATOM 480 C 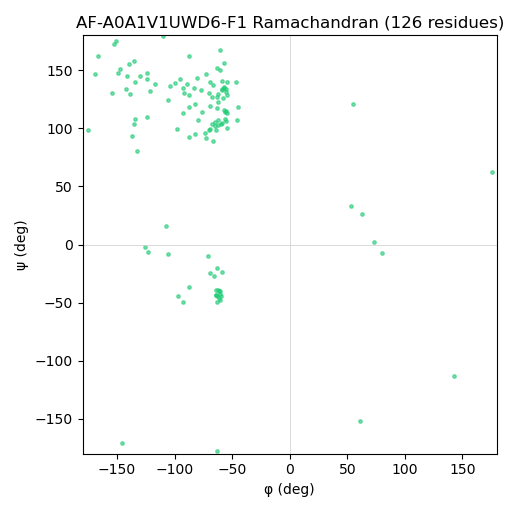C . PHE A 1 71 ? -7.293 2.766 -6.200 1.00 97.25 71 PHE A C 1
ATOM 482 O O . PHE A 1 71 ? -8.378 2.767 -6.778 1.00 97.25 71 PHE A O 1
ATOM 489 N N . THR A 1 72 ? -6.463 3.798 -6.263 1.00 97.19 72 THR A N 1
ATOM 490 C CA . THR A 1 72 ? -6.679 4.972 -7.110 1.00 97.19 72 THR A CA 1
ATOM 491 C C . THR A 1 72 ? -5.373 5.287 -7.814 1.00 97.19 72 THR A C 1
ATOM 493 O O . THR A 1 72 ? -4.428 5.735 -7.174 1.00 97.19 72 THR A O 1
ATOM 496 N N . ALA A 1 73 ? -5.298 5.022 -9.119 1.00 95.44 73 ALA A N 1
ATOM 497 C CA . ALA A 1 73 ? -4.123 5.384 -9.905 1.00 95.44 73 ALA A CA 1
ATOM 498 C C . ALA A 1 73 ? -3.939 6.908 -9.893 1.00 95.44 73 ALA A C 1
ATOM 500 O O . ALA A 1 73 ? -4.888 7.647 -10.163 1.00 95.44 73 ALA A O 1
ATOM 501 N N . THR A 1 74 ? -2.725 7.350 -9.581 1.00 95.31 74 THR A N 1
ATOM 502 C CA . THR A 1 74 ? -2.338 8.763 -9.632 1.00 95.31 74 THR A CA 1
ATOM 503 C C . THR A 1 74 ? -1.640 9.044 -10.961 1.00 95.31 74 THR A C 1
ATOM 505 O O . THR A 1 74 ? -2.007 9.993 -11.644 1.00 95.31 74 THR A O 1
ATOM 508 N N . ASP A 1 75 ? -0.728 8.156 -11.371 1.00 91.38 75 ASP A N 1
ATOM 509 C CA . ASP A 1 75 ? -0.042 8.162 -12.668 1.00 91.38 75 ASP A CA 1
ATOM 510 C C . ASP A 1 75 ? 0.217 6.716 -13.152 1.00 91.38 75 ASP A C 1
ATOM 512 O O . ASP A 1 75 ? -0.229 5.743 -12.546 1.00 91.38 75 ASP A O 1
ATOM 516 N N . GLU A 1 76 ? 0.996 6.536 -14.227 1.00 89.50 76 GLU A N 1
ATOM 517 C CA . GLU A 1 76 ? 1.350 5.209 -14.774 1.00 89.50 76 GLU A CA 1
ATOM 518 C C . GLU A 1 76 ? 2.176 4.335 -13.812 1.00 89.50 76 GLU A C 1
ATOM 520 O O . GLU A 1 76 ? 2.258 3.116 -13.972 1.00 89.50 76 GLU A O 1
ATOM 525 N N . ARG A 1 77 ? 2.830 4.954 -12.823 1.00 93.00 77 ARG A N 1
ATOM 526 C CA . ARG A 1 77 ? 3.761 4.294 -11.894 1.00 93.00 77 ARG A CA 1
ATOM 527 C C . ARG A 1 77 ? 3.390 4.448 -10.430 1.00 93.00 77 ARG A C 1
ATOM 529 O O . ARG A 1 77 ? 4.075 3.877 -9.584 1.00 93.00 77 ARG A O 1
ATOM 536 N N . THR A 1 78 ? 2.376 5.243 -10.129 1.00 95.44 78 THR A N 1
ATOM 537 C CA . THR A 1 78 ? 2.031 5.660 -8.773 1.00 95.44 78 THR A CA 1
ATOM 538 C C . THR A 1 78 ? 0.534 5.512 -8.575 1.00 95.44 78 THR A C 1
ATOM 540 O O . THR A 1 78 ? -0.274 5.796 -9.461 1.00 95.44 78 THR A O 1
ATOM 543 N N . ALA A 1 79 ? 0.149 5.050 -7.398 1.00 97.00 79 ALA A N 1
ATOM 544 C CA . ALA A 1 79 ? -1.245 4.922 -7.031 1.00 97.00 79 ALA A CA 1
ATOM 545 C C . ALA A 1 79 ? -1.416 5.117 -5.538 1.00 97.00 79 ALA A C 1
ATOM 547 O O . ALA A 1 79 ? -0.571 4.705 -4.751 1.00 97.00 79 ALA A O 1
ATOM 548 N N . GLN A 1 80 ? -2.5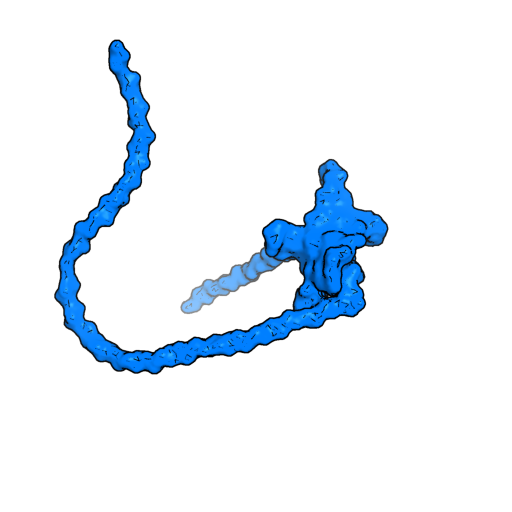44 5.677 -5.143 1.00 97.81 80 GLN A N 1
ATOM 549 C CA . GLN A 1 80 ? -2.936 5.726 -3.754 1.00 97.81 80 GLN A CA 1
ATOM 550 C C . GLN A 1 80 ? -3.704 4.456 -3.392 1.00 97.81 80 GLN A C 1
ATOM 552 O O . GLN A 1 80 ? -4.657 4.072 -4.076 1.00 97.81 80 GLN A O 1
ATOM 557 N N . VAL A 1 81 ? -3.291 3.794 -2.312 1.00 97.75 81 VAL A N 1
ATOM 558 C CA . VAL A 1 81 ? -3.996 2.638 -1.754 1.00 97.75 81 VAL A CA 1
ATOM 559 C C . VAL A 1 81 ? -4.483 2.941 -0.350 1.00 97.75 81 VAL A C 1
ATOM 561 O O . VAL A 1 81 ? -3.770 3.544 0.452 1.00 97.75 81 VAL A O 1
ATOM 564 N N . SER A 1 82 ? -5.710 2.530 -0.035 1.00 97.12 82 SER A N 1
ATOM 565 C CA . SER A 1 82 ? -6.261 2.716 1.307 1.00 97.12 82 SER A CA 1
ATOM 566 C C . SER A 1 82 ? -7.208 1.600 1.728 1.00 97.12 82 SER A C 1
ATOM 568 O O . SER A 1 82 ? -7.884 0.990 0.904 1.00 97.12 82 SER A O 1
ATOM 570 N N . TRP A 1 83 ? -7.282 1.351 3.030 1.00 96.81 83 TRP A N 1
ATOM 571 C CA . TRP A 1 83 ? -8.195 0.384 3.647 1.00 96.81 83 TRP A CA 1
ATOM 572 C C . TRP A 1 83 ? -8.516 0.810 5.083 1.00 96.81 83 TRP A C 1
ATOM 574 O O . TRP A 1 83 ? -7.948 1.773 5.607 1.00 96.81 83 TRP A O 1
ATOM 584 N N . ARG A 1 84 ? -9.456 0.123 5.739 1.00 95.62 84 ARG A N 1
ATOM 585 C CA . ARG A 1 84 ? -9.741 0.377 7.158 1.00 95.62 84 ARG A CA 1
ATOM 586 C C . ARG A 1 84 ? -8.690 -0.253 8.067 1.00 95.62 84 ARG A C 1
ATOM 588 O O . ARG A 1 84 ? -8.385 -1.431 7.936 1.00 95.62 84 ARG A O 1
ATOM 595 N N . ALA A 1 85 ? -8.203 0.515 9.035 1.00 92.50 85 ALA A N 1
ATOM 596 C CA . ALA A 1 85 ? -7.335 0.038 10.096 1.00 92.50 85 ALA A CA 1
ATOM 597 C C . ALA A 1 85 ? -8.075 -1.009 10.956 1.00 92.50 85 ALA A C 1
ATOM 599 O O . ALA A 1 85 ? -9.161 -0.710 11.461 1.00 92.50 85 ALA A O 1
ATOM 600 N N . PRO A 1 86 ? -7.513 -2.215 11.163 1.00 84.31 86 PRO A N 1
ATOM 601 C CA . PRO A 1 86 ? -8.190 -3.270 11.921 1.00 84.31 86 PRO A CA 1
ATOM 602 C C . PRO A 1 86 ? -8.413 -2.958 13.409 1.00 84.31 86 PRO A C 1
ATOM 604 O O . PRO A 1 86 ? -9.335 -3.504 14.006 1.00 84.31 86 PRO A O 1
ATOM 607 N N . VAL A 1 87 ? -7.562 -2.121 14.017 1.00 87.88 87 VAL A N 1
ATOM 608 C CA . VAL A 1 87 ? -7.534 -1.915 15.478 1.00 87.88 87 VAL A CA 1
ATOM 609 C C . VAL A 1 87 ? -8.412 -0.740 15.907 1.00 87.88 87 VAL A C 1
ATOM 611 O O . VAL A 1 87 ? -9.223 -0.878 16.817 1.00 87.88 87 VAL A O 1
ATOM 614 N N . ASP A 1 88 ? -8.262 0.412 15.255 1.00 91.56 88 ASP A N 1
ATOM 615 C CA . ASP A 1 88 ? -8.942 1.665 15.611 1.00 91.56 88 ASP A CA 1
ATOM 616 C C . ASP A 1 88 ? -10.087 2.043 14.655 1.00 91.56 88 ASP A C 1
ATOM 618 O O . ASP A 1 88 ? -10.848 2.970 14.930 1.00 91.56 88 ASP A O 1
ATOM 622 N N . GLY A 1 89 ? -10.241 1.329 13.534 1.00 89.19 89 GLY A N 1
ATOM 623 C CA . GLY A 1 89 ? -11.281 1.602 12.539 1.00 89.19 89 GLY A CA 1
ATOM 624 C C . GLY A 1 89 ? -11.040 2.849 11.681 1.00 89.19 89 GLY A C 1
ATOM 625 O O . GLY A 1 89 ? -11.877 3.157 10.824 1.00 89.19 89 GLY A O 1
ATOM 626 N N . GLY A 1 90 ? -9.914 3.547 11.871 1.00 95.12 90 GLY A N 1
ATOM 627 C CA . GLY A 1 90 ? -9.453 4.633 11.016 1.00 95.12 90 GLY A CA 1
ATOM 628 C C . GLY A 1 90 ? -9.150 4.177 9.588 1.00 95.12 90 GLY A C 1
ATOM 629 O O . GLY A 1 90 ? -9.360 3.023 9.213 1.00 95.12 90 GLY A O 1
ATOM 630 N N . ARG A 1 91 ? -8.669 5.096 8.748 1.00 94.88 91 ARG A N 1
ATOM 631 C CA . ARG A 1 91 ? -8.240 4.779 7.381 1.00 94.88 91 ARG A CA 1
ATOM 632 C C . ARG A 1 91 ? -6.721 4.785 7.315 1.00 94.88 91 ARG A C 1
ATOM 634 O O . ARG A 1 91 ? -6.089 5.774 7.672 1.00 94.88 91 ARG A O 1
ATOM 641 N N . LEU A 1 92 ? -6.164 3.673 6.858 1.00 95.06 92 LEU A N 1
ATOM 642 C CA . LEU A 1 92 ? -4.768 3.580 6.469 1.00 95.06 92 LEU A CA 1
ATOM 643 C C . LEU A 1 92 ? -4.649 3.951 5.000 1.00 95.06 92 LEU A C 1
ATOM 645 O O . LEU A 1 92 ? -5.479 3.540 4.190 1.00 95.06 92 LEU A O 1
ATOM 649 N N . GLU A 1 93 ? -3.625 4.727 4.677 1.00 96.12 93 GLU A N 1
ATOM 650 C CA . GLU A 1 93 ? -3.379 5.230 3.336 1.00 96.12 93 GLU A CA 1
ATOM 651 C C . GLU A 1 93 ? -1.877 5.223 3.055 1.00 96.12 93 GLU A C 1
ATOM 653 O O . GLU A 1 93 ? -1.076 5.630 3.903 1.00 96.12 93 GLU A O 1
ATOM 658 N N . PHE A 1 94 ? -1.514 4.725 1.876 1.00 97.56 94 PHE A N 1
ATOM 659 C CA . PHE A 1 94 ? -0.137 4.589 1.419 1.00 97.56 94 PHE A CA 1
ATOM 660 C C . PHE A 1 94 ? -0.045 4.912 -0.063 1.00 97.56 94 PHE A C 1
ATOM 662 O O . PHE A 1 94 ? -0.937 4.581 -0.845 1.00 97.56 94 PHE A O 1
ATOM 669 N N . GLU A 1 95 ? 1.066 5.521 -0.448 1.00 97.88 95 GLU A N 1
ATOM 670 C CA . GLU A 1 95 ? 1.420 5.667 -1.850 1.00 97.88 95 GLU A CA 1
ATOM 671 C C . GLU A 1 95 ? 2.081 4.367 -2.312 1.00 97.88 95 GLU A C 1
ATOM 673 O O . GLU A 1 95 ? 3.092 3.940 -1.765 1.00 97.88 95 GLU A O 1
ATOM 678 N N . CYS A 1 96 ? 1.518 3.715 -3.315 1.00 96.94 96 CYS A N 1
ATOM 679 C CA . CYS A 1 96 ? 2.133 2.593 -3.995 1.00 96.94 96 CYS A CA 1
ATOM 680 C C . CYS A 1 96 ? 2.927 3.090 -5.205 1.00 96.94 96 CYS A C 1
ATOM 682 O O . CYS A 1 96 ? 2.392 3.834 -6.029 1.00 96.94 96 CYS A O 1
ATOM 684 N N . ARG A 1 97 ? 4.185 2.661 -5.342 1.00 95.88 97 ARG A N 1
ATOM 685 C CA . ARG A 1 97 ? 5.054 3.014 -6.475 1.00 95.88 97 ARG A CA 1
ATOM 686 C C . ARG A 1 97 ? 5.571 1.768 -7.177 1.00 95.88 97 ARG A C 1
ATOM 688 O O . ARG A 1 97 ? 5.925 0.791 -6.527 1.00 95.88 97 ARG A O 1
ATOM 695 N N . ALA A 1 98 ? 5.663 1.832 -8.499 1.00 93.94 98 ALA A N 1
ATOM 696 C CA . ALA A 1 98 ? 6.31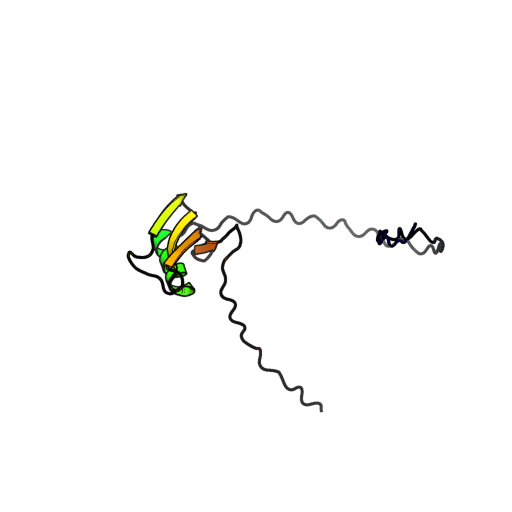9 0.835 -9.333 1.00 93.94 98 ALA A CA 1
ATOM 697 C C . ALA A 1 98 ? 7.841 0.844 -9.121 1.00 93.94 98 ALA A C 1
ATOM 699 O O . ALA A 1 98 ? 8.510 1.826 -9.457 1.00 93.94 98 ALA A O 1
ATOM 700 N N . GLU A 1 99 ? 8.387 -0.277 -8.663 1.00 89.69 99 GLU A N 1
ATOM 701 C CA . GLU A 1 99 ? 9.814 -0.500 -8.417 1.00 89.69 99 GLU A CA 1
ATOM 702 C C . GLU A 1 99 ? 10.414 -1.493 -9.425 1.00 89.69 99 GLU A C 1
ATOM 704 O O . GLU A 1 99 ? 9.723 -1.976 -10.321 1.00 89.69 99 GLU A O 1
ATOM 709 N N . ALA A 1 100 ? 11.715 -1.781 -9.311 1.00 84.38 100 ALA A N 1
ATOM 710 C CA . ALA A 1 100 ? 12.416 -2.679 -10.234 1.00 84.38 100 ALA A CA 1
ATOM 711 C C . ALA A 1 100 ? 11.852 -4.099 -10.248 1.00 84.38 100 ALA A C 1
ATOM 713 O O . ALA A 1 100 ? 11.687 -4.684 -11.317 1.00 84.38 100 ALA A O 1
ATOM 714 N N . ASP A 1 101 ? 11.493 -4.600 -9.071 1.00 82.75 101 ASP A N 1
ATOM 715 C CA . ASP A 1 101 ? 11.042 -5.974 -8.872 1.00 82.75 101 ASP A CA 1
ATOM 716 C C . ASP A 1 101 ? 9.528 -6.064 -8.601 1.00 82.75 101 ASP A C 1
ATOM 718 O O . ASP A 1 101 ? 9.035 -7.083 -8.120 1.00 82.75 101 ASP A O 1
ATOM 722 N N . GLY A 1 102 ? 8.768 -5.000 -8.898 1.00 89.38 102 GLY A N 1
ATOM 723 C CA . GLY A 1 102 ? 7.314 -4.975 -8.727 1.00 89.38 102 GLY A CA 1
ATOM 724 C C . GLY A 1 102 ? 6.789 -3.630 -8.241 1.00 89.38 102 GLY A C 1
ATOM 725 O O . GLY A 1 102 ? 6.820 -2.640 -8.971 1.00 89.38 102 GLY A O 1
ATOM 726 N N . ALA A 1 103 ? 6.261 -3.603 -7.020 1.00 93.75 103 ALA A N 1
ATOM 727 C CA . ALA A 1 103 ? 5.748 -2.397 -6.384 1.00 93.75 103 ALA A CA 1
ATOM 728 C C . ALA A 1 103 ? 6.128 -2.352 -4.899 1.00 93.75 103 ALA A C 1
ATOM 730 O O . ALA A 1 103 ? 6.325 -3.396 -4.275 1.00 93.75 103 ALA A O 1
ATOM 731 N N . GLY A 1 104 ? 6.187 -1.149 -4.338 1.00 94.69 104 GLY A N 1
ATOM 732 C CA . GLY A 1 104 ? 6.385 -0.924 -2.909 1.00 94.69 104 GLY A CA 1
ATOM 733 C C . GLY A 1 104 ? 5.442 0.136 -2.365 1.00 94.69 104 GLY A C 1
ATOM 734 O O . GLY A 1 104 ? 4.897 0.954 -3.111 1.00 94.69 104 GLY A O 1
ATOM 735 N N . LEU A 1 105 ? 5.223 0.090 -1.052 1.00 96.44 105 LEU A N 1
ATOM 736 C CA . LEU A 1 105 ? 4.381 1.040 -0.334 1.00 96.44 105 LEU A CA 1
ATOM 737 C C . LEU A 1 105 ? 5.246 2.096 0.335 1.00 96.44 105 LEU A C 1
ATOM 739 O O . LEU A 1 105 ? 6.271 1.786 0.935 1.00 96.44 105 LEU A O 1
ATOM 743 N N . PHE A 1 106 ? 4.796 3.337 0.267 1.00 96.44 106 PHE A N 1
ATOM 744 C CA . PHE A 1 106 ? 5.474 4.504 0.790 1.00 96.44 106 PHE A CA 1
ATOM 745 C C . PHE A 1 106 ? 4.512 5.311 1.644 1.00 96.44 106 PHE A C 1
ATOM 747 O O . PHE A 1 106 ? 3.316 5.424 1.359 1.00 96.44 106 PHE A O 1
ATOM 754 N N . ARG A 1 107 ? 5.055 5.913 2.693 1.00 94.94 107 ARG A N 1
ATOM 755 C CA . ARG A 1 107 ? 4.343 6.867 3.530 1.00 94.94 107 ARG A CA 1
ATOM 756 C C . ARG A 1 107 ? 5.277 8.013 3.863 1.00 94.94 107 ARG A C 1
ATOM 758 O O . ARG A 1 107 ? 6.421 7.781 4.237 1.00 94.94 107 ARG A O 1
ATOM 765 N N . ASP A 1 108 ? 4.810 9.239 3.647 1.00 92.38 108 ASP A N 1
ATOM 766 C CA . ASP A 1 108 ? 5.613 10.452 3.851 1.00 92.38 108 ASP A CA 1
ATOM 767 C C . ASP A 1 108 ? 6.962 10.405 3.091 1.00 92.38 108 ASP A C 1
ATOM 769 O O . ASP A 1 108 ? 7.990 10.904 3.541 1.00 92.38 108 ASP A O 1
ATOM 773 N N . GLY A 1 109 ? 6.965 9.751 1.921 1.00 90.12 109 GLY A N 1
ATOM 774 C CA . GLY A 1 109 ? 8.150 9.544 1.085 1.00 90.12 109 GLY A CA 1
ATOM 775 C C . GLY A 1 109 ? 9.071 8.396 1.512 1.00 90.12 109 GLY A C 1
ATOM 776 O O . GLY A 1 109 ? 9.973 8.052 0.747 1.00 90.12 109 GLY A O 1
ATOM 777 N N . GLN A 1 110 ? 8.841 7.773 2.668 1.00 93.38 110 GLN A N 1
ATOM 778 C CA . GLN A 1 110 ? 9.654 6.670 3.181 1.00 93.38 110 GLN A CA 1
ATOM 779 C C . GLN A 1 110 ? 9.080 5.311 2.752 1.00 93.38 110 GLN A C 1
ATOM 781 O O . GLN A 1 110 ? 7.867 5.120 2.862 1.00 93.38 110 GLN A O 1
ATOM 786 N N . PRO A 1 111 ? 9.914 4.368 2.269 1.00 92.69 111 PRO A N 1
ATOM 787 C CA . PRO A 1 111 ? 9.458 3.021 1.951 1.00 92.69 111 PRO A CA 1
ATOM 788 C C . PRO A 1 111 ? 9.045 2.286 3.227 1.00 92.69 111 PRO A C 1
ATOM 790 O O . PRO A 1 111 ? 9.726 2.349 4.252 1.00 92.69 111 PRO A O 1
ATOM 793 N N . MET A 1 112 ? 7.933 1.569 3.149 1.00 93.88 112 MET A N 1
ATOM 794 C CA . MET A 1 112 ? 7.447 0.708 4.214 1.00 93.88 112 MET A CA 1
ATOM 795 C C . MET A 1 112 ? 8.094 -0.668 4.058 1.00 93.88 112 MET A C 1
ATOM 797 O O . MET A 1 112 ? 7.886 -1.353 3.059 1.00 93.88 112 MET A O 1
ATOM 801 N N . SER A 1 113 ? 8.858 -1.092 5.058 1.00 82.44 113 SER A N 1
ATOM 802 C CA . SER A 1 113 ? 9.482 -2.414 5.115 1.00 82.44 113 SER A CA 1
ATOM 803 C C . SER A 1 113 ? 9.083 -3.142 6.395 1.00 82.44 113 SER A C 1
ATOM 805 O O . SER A 1 113 ? 8.867 -2.533 7.443 1.00 82.44 113 SER A O 1
ATOM 807 N N . VAL A 1 114 ? 8.981 -4.468 6.310 1.00 72.69 114 VAL A N 1
ATOM 808 C CA . VAL A 1 114 ? 8.877 -5.332 7.489 1.00 72.69 114 VAL A CA 1
ATOM 809 C C . VAL A 1 114 ? 10.277 -5.869 7.765 1.00 72.69 114 VAL A C 1
ATOM 811 O O . VAL A 1 114 ? 10.731 -6.797 7.099 1.00 72.69 114 VAL A O 1
ATOM 814 N N . ASP A 1 115 ? 10.983 -5.260 8.716 1.00 56.81 115 ASP A N 1
ATOM 815 C CA . ASP A 1 115 ? 12.282 -5.756 9.172 1.00 56.81 115 ASP A CA 1
ATOM 816 C C . ASP A 1 115 ? 12.085 -7.060 9.955 1.00 56.81 115 ASP A C 1
ATOM 818 O O . ASP A 1 115 ? 11.744 -7.062 11.140 1.00 56.81 115 ASP A O 1
ATOM 822 N N . VAL A 1 116 ? 12.298 -8.198 9.297 1.00 58.06 116 VAL A N 1
ATOM 823 C CA . VAL A 1 116 ? 12.449 -9.473 10.001 1.00 58.06 116 VAL A CA 1
ATOM 824 C C . VAL A 1 116 ? 13.896 -9.551 10.480 1.00 58.06 116 VAL A C 1
ATOM 826 O O . VAL A 1 116 ? 14.787 -9.954 9.734 1.00 58.06 116 VAL A O 1
ATOM 829 N N . GLN A 1 117 ? 14.150 -9.160 11.731 1.00 50.00 117 GLN A N 1
ATOM 830 C CA . GLN A 1 117 ? 15.445 -9.393 12.376 1.00 50.00 117 GLN A CA 1
ATOM 831 C C . GLN A 1 117 ? 15.645 -10.896 12.586 1.00 50.00 117 GLN A C 1
ATOM 833 O O . GLN A 1 117 ? 15.301 -11.466 13.619 1.00 50.00 117 GLN A O 1
ATOM 838 N N . MET A 1 118 ? 16.218 -11.553 11.582 1.00 49.91 118 MET A N 1
ATOM 839 C CA . MET A 1 118 ? 16.784 -12.887 11.726 1.00 49.91 118 MET A CA 1
ATOM 840 C C . MET A 1 118 ? 18.030 -12.752 12.602 1.00 49.91 118 MET A C 1
ATOM 842 O O . MET A 1 118 ? 19.083 -12.323 12.133 1.00 49.91 118 MET A O 1
ATOM 846 N N . ALA A 1 119 ? 17.910 -13.065 13.894 1.00 52.62 119 ALA A N 1
ATOM 847 C CA . ALA A 1 119 ? 19.059 -13.116 14.788 1.00 52.62 119 ALA A CA 1
ATOM 848 C C . ALA A 1 119 ? 20.091 -14.101 14.211 1.00 52.62 119 ALA A C 1
ATOM 850 O O . ALA A 1 119 ? 19.825 -15.299 14.102 1.00 52.62 119 ALA A O 1
ATOM 851 N N . ALA A 1 120 ? 21.256 -13.593 13.803 1.00 59.50 120 ALA A N 1
ATOM 852 C CA . ALA A 1 120 ? 22.344 -14.433 13.323 1.00 59.50 120 ALA A CA 1
ATOM 853 C C . ALA A 1 120 ? 22.752 -15.420 14.437 1.00 59.50 120 ALA A C 1
ATOM 855 O O . ALA A 1 120 ? 22.897 -14.996 15.590 1.00 59.50 120 ALA A O 1
ATOM 856 N N . PRO A 1 121 ? 22.943 -16.722 14.146 1.00 54.09 121 PRO A N 1
ATOM 857 C CA . PRO A 1 121 ? 23.399 -17.662 15.157 1.00 54.09 121 PRO A CA 1
ATOM 858 C C . PRO A 1 121 ? 24.784 -17.227 15.643 1.00 54.09 121 PRO A C 1
ATOM 860 O O . PRO A 1 121 ? 25.715 -17.075 14.851 1.00 54.09 121 PRO A O 1
ATOM 863 N N . ALA A 1 122 ? 24.910 -17.000 16.952 1.00 56.41 122 ALA A N 1
ATOM 864 C CA . ALA A 1 122 ? 26.173 -16.656 17.584 1.00 56.41 122 ALA A CA 1
ATOM 865 C C . ALA A 1 122 ? 27.184 -17.783 17.328 1.00 56.41 122 ALA A C 1
ATOM 867 O O . ALA A 1 122 ? 27.105 -18.858 17.926 1.00 56.41 122 ALA A O 1
ATOM 868 N N . ALA A 1 123 ? 28.128 -17.546 16.418 1.00 60.03 123 ALA A N 1
ATOM 869 C CA . ALA A 1 123 ? 29.252 -18.438 16.203 1.00 60.03 123 ALA A CA 1
ATOM 870 C C . ALA A 1 123 ? 30.106 -18.447 17.480 1.00 60.03 123 ALA A C 1
ATOM 872 O O . ALA A 1 123 ? 30.857 -17.510 17.752 1.00 60.03 123 ALA A O 1
ATOM 873 N N . LYS A 1 124 ? 29.963 -19.503 18.289 1.00 57.06 124 LYS A N 1
ATOM 874 C CA . LYS A 1 124 ? 30.900 -19.831 19.366 1.00 57.06 124 LYS A CA 1
ATOM 875 C C . LYS A 1 124 ? 32.277 -20.045 18.735 1.00 57.06 124 LYS A C 1
ATOM 877 O O . LYS A 1 124 ? 32.530 -21.076 18.120 1.00 57.06 124 LYS A O 1
ATOM 882 N N . GLN A 1 125 ? 33.153 -19.058 18.876 1.00 57.16 125 GLN A N 1
ATOM 883 C CA . GLN A 1 125 ? 34.586 -19.236 18.674 1.00 57.16 125 GLN A CA 1
ATOM 884 C C . GLN A 1 125 ? 35.108 -20.040 19.869 1.00 57.16 125 GLN A C 1
ATOM 886 O O . GLN A 1 125 ? 35.399 -19.484 20.926 1.00 57.16 125 GLN A O 1
ATOM 891 N N . GLU A 1 126 ? 35.144 -21.364 19.732 1.00 55.03 126 GLU A N 1
ATOM 892 C CA . GLU A 1 126 ? 35.890 -22.230 20.644 1.00 55.03 126 GLU A CA 1
ATOM 893 C C . GLU A 1 126 ? 37.379 -21.929 20.412 1.00 55.03 126 GLU A C 1
ATOM 895 O O . GLU A 1 126 ? 37.952 -22.279 19.379 1.00 55.03 126 GLU A O 1
ATOM 900 N N . ALA A 1 127 ? 37.970 -21.183 21.347 1.00 51.12 127 ALA A N 1
ATOM 901 C CA . ALA A 1 127 ? 39.397 -20.905 21.395 1.00 51.12 127 ALA A CA 1
ATOM 902 C C . ALA A 1 127 ? 40.183 -22.224 21.454 1.00 51.12 127 ALA A C 1
ATOM 904 O O . ALA A 1 127 ? 39.825 -23.130 22.210 1.00 51.12 127 ALA A O 1
ATOM 905 N N . ARG A 1 128 ? 41.252 -22.317 20.661 1.00 49.97 128 ARG A N 1
ATOM 906 C CA . ARG A 1 128 ? 42.191 -23.438 20.657 1.00 49.97 128 ARG A CA 1
ATOM 907 C C . ARG A 1 128 ? 43.596 -22.942 20.944 1.00 49.97 128 ARG A C 1
ATOM 909 O O . ARG A 1 128 ? 43.923 -21.842 20.446 1.00 49.97 128 ARG A O 1
#

Radius of gyration: 28.45 Å; Cα contacts (8 Å, |Δi|>4): 122; chains: 1; bounding box: 70×66×65 Å

pLDDT: mean 74.89, std 19.85, range [38.75, 97.88]

Nearest PDB structures (foldseek):
  6b1u-assembly2_C  TM=5.548E-01  e=3.636E-01  Homo sapiens
  4cfh-assembly1_A  TM=3.384E-01  e=2.026E-01  Rattus norvegicus
  8bik-assembly2_D  TM=4.118E-01  e=2.414E-01  Homo sapiens
  8bik-assembly1_A  TM=3.833E-01  e=3.234E-01  Homo sapiens
  6c9h-assembly1_A  TM=3.600E-01  e=4.333E-01  Homo sapiens

Secondary structure (DSSP, 8-state):
----------------------------------------PPPPPPPS-HHHHHHHHHHHHH---GGGSEEEESSSSEEEEEEE-TTT--EEEEEEEEETTEEEEEETTEEP----------------

Solvent-accessible surface area (backbone atoms only — not comparable to full-atom values): 8740 Å² total; per-residue (Å²): 137,90,81,86,83,85,86,82,86,77,80,83,80,84,72,87,78,85,84,80,92,75,91,78,78,92,70,80,80,70,76,76,79,75,77,76,75,74,70,82,74,75,78,57,67,56,49,98,53,53,66,63,39,43,47,50,46,41,29,74,77,69,73,45,60,73,86,61,46,47,76,44,78,74,53,92,46,34,26,45,36,35,33,69,35,92,85,81,66,48,77,44,72,34,43,28,36,49,34,80,91,39,46,48,44,24,50,97,87,41,76,68,76,84,86,78,82,74,79,74,79,80,78,80,79,78,84,127

Mean predicted aligned error: 17.7 Å

Sequence (128 aa):
MRLAVALLLTLPTLAACGEGKKAAPQAPTAPAAASAQVAPVAAPAAPANLEAACRDVVNRMYGQEGDAVAFTATDERTAQVSWRAPVDGGRLEFECRAEADGAGLFRDGQPMSVDVQMAAPAAKQEAR